Protein AF-R0GZT6-F1 (afdb_monomer_lite)

InterPro domains:
  IPR036150 Cytochrome b/b6, C-terminal domain superfamily [SSF81648] (18-74)

pLDDT: mean 85.26, std 15.98, range [42.69, 98.56]

Organism: NCBI:txid81985

Secondary structure (DSSP, 8-state):
----HHHHHHHHSSS-SSBPP-TT-HHHHHHHTTT--TTSSBS-IIIIIIIIIHHHHHHHHHHHHHHHHHHS----

Radius of gyration: 20.74 Å; chains: 1; bounding box: 50×37×42 Å

Foldseek 3Di:
DPPPPVVVVQVPDPARQWFDDDPVDPVCVVQVVVVHNPQVTTGPCPPVVVPPVVVVVVVVVVCVVVVCCVVPPPDD

Sequence (76 aa):
MSGSLGGWIHKNSPIPITKKPDLNDPVLRAKLAKGMGHNYYGEPAWPNDLLYIFPVVILGTIACNVGLAVLEPSMI

Structure (mmCIF, N/CA/C/O backbone):
data_AF-R0GZT6-F1
#
_entry.id   AF-R0GZT6-F1
#
loop_
_atom_site.group_PDB
_atom_site.id
_atom_site.type_symbol
_atom_site.label_atom_id
_atom_site.label_alt_id
_atom_site.label_comp_id
_atom_site.label_asym_id
_atom_site.label_entity_id
_atom_site.label_seq_id
_atom_site.pdbx_PDB_ins_code
_atom_site.Cartn_x
_atom_site.Cartn_y
_atom_site.Cartn_z
_atom_site.occupancy
_atom_site.B_iso_or_equiv
_atom_site.auth_seq_id
_atom_site.auth_comp_id
_atom_site.auth_asym_id
_atom_site.auth_atom_id
_atom_site.pdbx_PDB_model_num
ATOM 1 N N . MET A 1 1 ? -16.348 25.890 23.224 1.00 42.69 1 MET A N 1
ATOM 2 C CA . MET A 1 1 ? -16.960 25.391 21.973 1.00 42.69 1 MET A CA 1
ATOM 3 C C . MET A 1 1 ? -16.042 25.745 20.806 1.00 42.69 1 MET A C 1
ATOM 5 O O . MET A 1 1 ? -16.233 26.769 20.172 1.00 42.69 1 MET A O 1
ATOM 9 N N . SER A 1 2 ? -14.985 24.960 20.575 1.00 43.22 2 SER A N 1
ATOM 10 C CA . SER A 1 2 ? -14.092 25.166 19.426 1.00 43.22 2 SER A CA 1
ATOM 11 C C . SER A 1 2 ? -14.630 24.340 18.263 1.00 43.22 2 SER A C 1
ATOM 13 O O . SER A 1 2 ? -14.398 23.134 18.180 1.00 43.22 2 SER A O 1
ATOM 15 N N . GLY A 1 3 ? -15.453 24.969 17.425 1.00 50.59 3 GLY A N 1
ATOM 16 C CA . GLY A 1 3 ? -15.888 24.400 16.155 1.00 50.59 3 GLY A CA 1
ATOM 17 C C . GLY A 1 3 ? -14.706 24.378 15.195 1.00 50.59 3 GLY A C 1
ATOM 18 O O . GLY A 1 3 ? -14.571 25.265 14.361 1.00 50.59 3 GLY A O 1
ATOM 19 N N . SER A 1 4 ? -13.811 23.401 15.357 1.00 55.38 4 SER A N 1
ATOM 20 C CA . SER A 1 4 ? -12.693 23.204 14.440 1.00 55.38 4 SER A CA 1
ATOM 21 C C . SER A 1 4 ? -13.256 22.833 13.070 1.00 55.38 4 SER A C 1
ATOM 23 O O . SER A 1 4 ? -13.869 21.776 12.911 1.00 55.38 4 SER A O 1
ATOM 25 N N . LEU A 1 5 ? -13.040 23.712 12.091 1.00 57.41 5 LEU A N 1
ATOM 26 C CA . LEU A 1 5 ? -13.399 23.553 10.679 1.00 57.41 5 LEU A CA 1
ATOM 27 C C . LEU A 1 5 ? -13.018 22.160 10.126 1.00 57.41 5 LEU A C 1
ATOM 29 O O . LEU A 1 5 ? -13.749 21.587 9.322 1.00 57.41 5 LEU A O 1
ATOM 33 N N . GLY A 1 6 ? -11.938 21.553 10.641 1.00 57.66 6 GLY A N 1
ATOM 34 C CA . GLY A 1 6 ? -11.504 20.199 10.279 1.00 57.66 6 GLY A CA 1
ATOM 35 C C . GLY A 1 6 ? -12.492 19.091 10.663 1.00 57.66 6 GLY A C 1
ATOM 36 O O . GLY A 1 6 ? -12.663 18.126 9.922 1.00 57.66 6 GLY A O 1
ATOM 37 N N . GLY A 1 7 ? -13.219 19.235 11.775 1.00 58.62 7 GLY A N 1
ATOM 38 C CA . GLY A 1 7 ? -14.233 18.261 12.193 1.00 58.62 7 GLY A CA 1
ATOM 39 C C . GLY A 1 7 ? -15.461 18.216 11.277 1.00 58.62 7 GLY A C 1
ATOM 40 O O . GLY A 1 7 ? -16.140 17.193 11.232 1.00 58.62 7 GLY A O 1
ATOM 41 N N . TRP A 1 8 ? -15.736 19.301 10.549 1.00 53.81 8 TRP A N 1
ATOM 42 C CA . TRP A 1 8 ? -16.839 19.387 9.589 1.00 53.81 8 TRP A CA 1
ATOM 43 C C . TRP A 1 8 ? -16.465 18.728 8.254 1.00 53.81 8 TRP A C 1
ATOM 45 O O . TRP A 1 8 ? -17.248 17.961 7.703 1.00 53.81 8 TRP A O 1
ATOM 55 N N . ILE A 1 9 ? -15.222 18.927 7.798 1.00 55.56 9 ILE A N 1
ATOM 56 C CA . ILE A 1 9 ? -14.684 18.295 6.581 1.00 55.56 9 ILE A CA 1
ATOM 57 C C . ILE A 1 9 ? -14.645 16.765 6.734 1.00 55.56 9 ILE A C 1
ATOM 59 O O . ILE A 1 9 ? -15.127 16.050 5.862 1.00 55.56 9 ILE A O 1
ATOM 63 N N . HIS A 1 10 ? -14.182 16.242 7.878 1.00 57.06 10 HIS A N 1
ATOM 64 C CA . HIS A 1 10 ? -14.165 14.791 8.133 1.00 57.06 10 HIS A CA 1
ATOM 65 C C . HIS A 1 10 ? -15.553 14.132 8.164 1.00 57.06 10 HIS A C 1
ATOM 67 O O . HIS A 1 10 ? -15.646 12.926 7.943 1.00 57.06 10 HIS A O 1
ATOM 73 N N . LYS A 1 11 ? -16.617 14.886 8.468 1.00 58.44 11 LYS A N 1
ATOM 74 C CA . LYS A 1 11 ? -17.991 14.362 8.523 1.00 58.44 11 LYS A CA 1
ATOM 75 C C . LYS A 1 11 ? -18.704 14.391 7.172 1.00 58.44 11 LYS A C 1
ATOM 77 O O . LYS A 1 11 ? -19.624 13.606 6.980 1.00 58.44 11 LYS A O 1
ATOM 82 N N . ASN A 1 12 ? -18.279 15.268 6.262 1.00 56.62 12 ASN A N 1
ATOM 83 C CA . ASN A 1 12 ? -18.994 15.543 5.015 1.00 56.62 12 ASN A CA 1
ATOM 84 C C . ASN A 1 12 ? -18.289 14.998 3.761 1.00 56.62 12 ASN A C 1
ATOM 86 O O . ASN A 1 12 ? -18.827 15.123 2.663 1.00 56.62 12 ASN A O 1
ATOM 90 N N . SER A 1 13 ? -17.116 14.374 3.903 1.00 59.09 13 SER A N 1
ATOM 91 C CA . SER A 1 13 ? -16.490 13.626 2.811 1.00 59.09 13 SER A CA 1
ATOM 92 C C . SER A 1 13 ? -17.183 12.269 2.613 1.00 59.09 13 SER A C 1
ATOM 94 O O . SER A 1 13 ? -17.401 11.560 3.597 1.00 59.09 13 SER A O 1
ATOM 96 N N . PRO A 1 14 ? -17.471 11.848 1.365 1.00 66.44 14 PRO A N 1
ATOM 97 C CA . PRO A 1 14 ? -18.068 10.537 1.080 1.00 66.44 14 PRO A CA 1
ATOM 98 C C . PRO A 1 14 ? -17.169 9.370 1.520 1.00 66.44 14 PRO A C 1
ATOM 100 O O . PRO A 1 14 ? -17.655 8.271 1.768 1.00 66.44 14 PRO A O 1
ATOM 103 N N . ILE A 1 15 ? -15.862 9.621 1.654 1.00 65.50 15 ILE A N 1
ATOM 104 C CA . ILE A 1 15 ? -14.885 8.712 2.250 1.00 65.50 15 ILE A CA 1
ATOM 105 C C . ILE A 1 15 ? -14.107 9.510 3.307 1.00 65.50 15 ILE A C 1
ATOM 107 O O . ILE A 1 15 ? -13.507 10.537 2.972 1.00 65.50 15 ILE A O 1
ATOM 111 N N . PRO A 1 16 ? -14.106 9.094 4.584 1.00 67.00 16 PRO A N 1
ATOM 112 C CA . PRO A 1 16 ? -13.336 9.780 5.609 1.00 67.00 16 PRO A CA 1
ATOM 113 C C . PRO A 1 16 ? -11.833 9.590 5.360 1.00 67.00 16 PRO A C 1
ATOM 115 O O . PRO A 1 16 ? -11.336 8.470 5.379 1.00 67.00 16 PRO A O 1
ATOM 118 N N . ILE A 1 17 ? -11.109 10.702 5.180 1.00 77.19 17 ILE A N 1
ATOM 119 C CA . ILE A 1 17 ? -9.640 10.739 5.007 1.00 77.19 17 ILE A CA 1
ATOM 120 C C . ILE A 1 17 ? -8.921 10.116 6.215 1.00 77.19 17 ILE A C 1
ATOM 122 O O . ILE A 1 17 ? -7.883 9.483 6.090 1.00 77.19 17 ILE A O 1
ATOM 126 N N . THR A 1 18 ? -9.487 10.259 7.413 1.00 85.00 18 THR A N 1
ATOM 127 C CA . THR A 1 18 ? -8.964 9.615 8.619 1.00 85.00 18 THR A CA 1
ATOM 128 C C . THR A 1 18 ? -10.123 9.184 9.496 1.00 85.00 18 THR A C 1
ATOM 130 O O . THR A 1 18 ? -10.937 10.007 9.926 1.00 85.00 18 THR A O 1
ATOM 133 N N . LYS A 1 19 ? -10.189 7.887 9.787 1.00 86.56 19 LYS A N 1
ATOM 134 C CA . LYS A 1 19 ? -11.138 7.294 10.722 1.00 86.56 19 LYS A CA 1
ATOM 135 C C . LYS A 1 19 ? -10.527 7.262 12.122 1.00 86.56 19 LYS A C 1
ATOM 137 O O . LYS A 1 19 ? -9.424 6.760 12.309 1.00 86.56 19 LYS A O 1
ATOM 142 N N . LYS A 1 20 ? -11.250 7.772 13.120 1.00 88.25 20 LYS A N 1
ATOM 143 C CA . LYS A 1 20 ? -10.863 7.644 14.536 1.00 88.25 20 LYS A CA 1
ATOM 144 C C . LYS A 1 20 ? -11.222 6.246 15.066 1.00 88.25 20 LYS A C 1
ATOM 146 O O . LYS A 1 20 ? -12.198 5.669 14.586 1.00 88.25 20 LYS A O 1
ATOM 151 N N . PRO A 1 21 ? -10.474 5.701 16.043 1.00 89.69 21 PRO A N 1
ATOM 152 C CA . PRO A 1 21 ? -10.839 4.438 16.678 1.00 89.69 21 PRO A CA 1
ATOM 153 C C . PRO A 1 21 ? -12.182 4.567 17.403 1.00 89.69 21 PRO A C 1
ATOM 155 O O . PRO A 1 21 ? -12.402 5.529 18.141 1.00 89.69 21 PRO A O 1
ATOM 158 N N . ASP A 1 22 ? -13.067 3.589 17.209 1.00 90.44 22 ASP A N 1
ATOM 159 C CA . ASP A 1 22 ? -14.332 3.512 17.941 1.00 90.44 22 ASP A CA 1
ATOM 160 C C . ASP A 1 22 ? -14.135 2.749 19.254 1.00 90.44 22 ASP A C 1
ATOM 162 O O . ASP A 1 22 ? -14.165 1.521 19.307 1.00 90.44 22 ASP A O 1
ATOM 166 N N . LEU A 1 23 ? -13.907 3.493 20.332 1.00 91.50 23 LEU A N 1
ATOM 167 C CA . LEU A 1 23 ? -13.696 2.919 21.660 1.00 91.50 23 LEU A CA 1
ATOM 168 C C . LEU A 1 23 ? -14.996 2.446 22.326 1.00 91.50 23 LEU A C 1
ATOM 170 O O . LEU A 1 23 ? -14.940 1.892 23.422 1.00 91.50 23 LEU A O 1
ATOM 174 N N . ASN A 1 24 ? -16.157 2.632 21.698 1.00 92.88 24 ASN A N 1
ATOM 175 C CA . ASN A 1 24 ? -17.399 2.050 22.198 1.00 92.88 24 ASN A CA 1
ATOM 176 C C . ASN A 1 24 ? -17.600 0.616 21.693 1.00 92.88 24 ASN A C 1
ATOM 178 O O . ASN A 1 24 ? -18.363 -0.128 22.305 1.00 92.88 24 ASN A O 1
ATOM 182 N N . ASP A 1 25 ? -16.889 0.203 20.635 1.00 92.50 25 ASP A N 1
ATOM 183 C CA . ASP A 1 25 ? -16.958 -1.159 20.110 1.00 92.50 25 ASP A CA 1
ATOM 184 C C . ASP A 1 25 ? -16.203 -2.148 21.030 1.00 92.50 25 ASP A C 1
ATOM 186 O O . ASP A 1 25 ? -14.965 -2.099 21.130 1.00 92.50 25 ASP A O 1
ATOM 190 N N . PRO A 1 26 ? -16.910 -3.083 21.701 1.00 94.31 26 PRO A N 1
ATOM 191 C CA . PRO A 1 26 ? -16.272 -4.075 22.559 1.00 94.31 26 PRO A CA 1
ATOM 192 C C . PRO A 1 26 ? -15.356 -5.025 21.774 1.00 94.31 26 PRO A C 1
ATOM 194 O O . PRO A 1 26 ? -14.372 -5.516 22.335 1.00 94.31 26 PRO A O 1
ATOM 197 N N . VAL A 1 27 ? -15.623 -5.263 20.484 1.00 94.69 27 VAL A N 1
ATOM 198 C CA . VAL A 1 27 ? -14.804 -6.139 19.634 1.00 94.69 27 VAL A CA 1
ATOM 199 C C . VAL A 1 27 ? -13.464 -5.480 19.328 1.00 94.69 27 VAL A C 1
ATOM 201 O O . VAL A 1 27 ? -12.418 -6.119 19.487 1.00 94.69 27 VAL A O 1
ATOM 204 N N . LEU A 1 28 ? -13.469 -4.202 18.933 1.00 93.00 28 LEU A N 1
ATOM 205 C CA . LEU A 1 28 ? -12.236 -3.448 18.716 1.00 93.00 28 LEU A CA 1
ATOM 206 C C . LEU A 1 28 ? -11.411 -3.362 20.003 1.00 93.00 28 LEU A C 1
ATOM 208 O O . LEU A 1 28 ? -10.215 -3.649 19.979 1.00 93.00 28 LEU A O 1
ATOM 212 N N . ARG A 1 29 ? -12.036 -3.063 21.145 1.00 94.31 29 ARG A N 1
ATOM 213 C CA . ARG A 1 29 ? -11.336 -3.022 22.441 1.00 94.31 29 ARG A CA 1
ATOM 214 C C . ARG A 1 29 ? -10.709 -4.358 22.825 1.00 94.31 29 ARG A C 1
ATOM 216 O O . ARG A 1 29 ? -9.564 -4.378 23.273 1.00 94.31 29 ARG A O 1
ATOM 223 N N . ALA A 1 30 ? -11.419 -5.467 22.624 1.00 95.94 30 ALA A N 1
ATOM 224 C CA . ALA A 1 30 ? -10.882 -6.799 22.892 1.00 95.94 30 ALA A CA 1
ATOM 225 C C . ALA A 1 30 ? -9.694 -7.146 21.976 1.00 95.94 30 ALA A C 1
ATOM 227 O O . ALA A 1 30 ? -8.752 -7.806 22.419 1.00 95.94 30 ALA A O 1
ATOM 228 N N . LYS A 1 31 ? -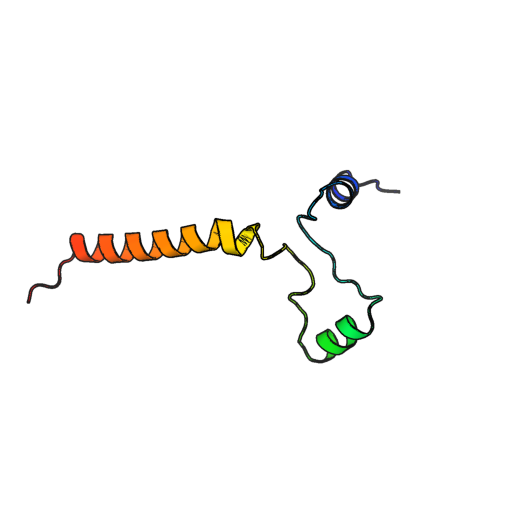9.708 -6.692 20.714 1.00 94.69 31 LYS A N 1
ATOM 229 C CA . LYS A 1 31 ? -8.571 -6.837 19.789 1.00 94.69 31 LYS A CA 1
ATOM 230 C C . LYS A 1 31 ? -7.382 -5.980 20.224 1.00 94.69 31 LYS A C 1
ATOM 232 O O . LYS A 1 31 ? -6.273 -6.506 20.296 1.00 94.69 31 LYS A O 1
ATOM 237 N N . LEU A 1 32 ? -7.622 -4.722 20.592 1.00 95.00 32 LEU A N 1
ATOM 238 C CA . LEU A 1 32 ? -6.579 -3.798 21.050 1.00 95.00 32 LEU A CA 1
ATOM 239 C C . LEU A 1 32 ? -5.910 -4.281 22.340 1.00 95.00 32 LEU A C 1
ATOM 241 O O . LEU A 1 32 ? -4.689 -4.227 22.443 1.00 95.00 32 LEU A O 1
ATOM 245 N N . ALA A 1 33 ? -6.674 -4.847 23.279 1.00 94.94 33 ALA A N 1
ATOM 246 C CA . ALA A 1 33 ? -6.128 -5.452 24.498 1.00 94.94 33 ALA A CA 1
ATOM 247 C C . ALA A 1 33 ? -5.158 -6.620 24.218 1.00 94.94 33 ALA A C 1
ATOM 249 O O . ALA A 1 33 ? -4.321 -6.940 25.055 1.00 94.94 33 ALA A O 1
ATOM 250 N N . LYS A 1 34 ? -5.252 -7.242 23.035 1.00 96.62 34 LYS A N 1
ATOM 251 C CA . LYS A 1 34 ? -4.346 -8.296 22.548 1.00 96.62 34 LYS A CA 1
ATOM 252 C C . LYS A 1 34 ? -3.265 -7.767 21.591 1.00 96.62 34 LYS A C 1
ATOM 254 O O . LYS A 1 34 ? -2.612 -8.564 20.926 1.00 96.62 34 LYS A O 1
ATOM 259 N N . GLY A 1 35 ? -3.113 -6.448 21.452 1.00 94.31 35 GLY A N 1
ATOM 260 C CA . GLY A 1 35 ? -2.177 -5.822 20.509 1.00 94.31 35 GLY A CA 1
ATOM 261 C C . GLY A 1 35 ? -2.617 -5.854 19.035 1.00 94.31 35 GLY A C 1
ATOM 262 O O . GLY A 1 35 ? -1.853 -5.461 18.158 1.00 94.31 35 GLY A O 1
ATOM 263 N N . MET A 1 36 ? -3.845 -6.284 18.729 1.00 95.50 36 MET A N 1
ATOM 264 C CA . MET A 1 36 ? -4.385 -6.392 17.365 1.00 95.50 36 MET A CA 1
ATOM 265 C C . MET A 1 36 ? -5.392 -5.274 17.052 1.00 95.50 36 MET A C 1
ATOM 267 O O . MET A 1 36 ? -5.878 -4.591 17.943 1.00 95.50 36 MET A O 1
ATOM 271 N N . GLY A 1 37 ? -5.780 -5.117 15.782 1.00 92.81 37 GLY A N 1
ATOM 272 C CA . GLY A 1 37 ? -6.878 -4.218 15.394 1.00 92.81 37 GLY A CA 1
ATOM 273 C C . GLY A 1 37 ? -6.482 -2.754 15.160 1.00 92.81 37 GLY A C 1
ATOM 274 O O . GLY A 1 37 ? -7.349 -1.907 14.960 1.00 92.81 37 GLY A O 1
ATOM 275 N N . HIS A 1 38 ? -5.182 -2.460 15.116 1.00 94.06 38 HIS A N 1
ATOM 276 C CA . HIS A 1 38 ? -4.645 -1.130 14.801 1.00 94.06 38 HIS A CA 1
ATOM 277 C C . HIS A 1 38 ? -4.929 -0.681 13.351 1.00 94.06 38 HIS A C 1
ATOM 279 O O . HIS A 1 38 ? -4.760 0.484 13.022 1.00 94.06 38 HIS A O 1
ATOM 285 N N . ASN A 1 39 ? -5.417 -1.587 12.498 1.00 92.62 39 ASN A N 1
ATOM 286 C CA . ASN A 1 39 ? -5.828 -1.336 11.115 1.00 92.62 39 ASN A CA 1
ATOM 287 C C . ASN A 1 39 ? -7.294 -0.873 10.960 1.00 92.62 39 ASN A C 1
ATOM 289 O O . ASN A 1 39 ? -7.736 -0.610 9.846 1.00 92.62 39 ASN A O 1
ATOM 293 N N . TYR A 1 40 ? -8.083 -0.813 12.041 1.00 89.69 40 TYR A N 1
ATOM 294 C CA . TYR A 1 40 ? -9.509 -0.434 11.982 1.00 89.69 40 TYR A CA 1
ATOM 295 C C . TYR A 1 40 ? -9.757 1.083 12.021 1.00 89.69 40 TYR A C 1
ATOM 297 O O . TYR A 1 40 ? -10.909 1.529 11.918 1.00 89.69 40 TYR A O 1
ATOM 305 N N . TYR A 1 41 ? -8.694 1.865 12.185 1.00 90.50 41 TYR A N 1
ATOM 306 C CA . TYR A 1 41 ? -8.677 3.322 12.229 1.00 90.50 41 TYR A CA 1
ATOM 307 C C . TYR A 1 41 ? -7.462 3.840 11.444 1.00 90.50 41 TYR A C 1
ATOM 309 O O . TYR A 1 41 ? -6.567 3.070 11.111 1.00 90.50 41 TYR A O 1
ATOM 317 N N . GLY A 1 42 ? -7.431 5.138 11.149 1.00 90.31 42 GLY A N 1
ATOM 318 C CA . GLY A 1 42 ? -6.448 5.746 10.250 1.00 90.31 42 GLY A CA 1
ATOM 319 C C . GLY A 1 42 ? -7.022 6.017 8.861 1.00 90.31 42 GLY A C 1
ATOM 320 O O . GLY A 1 42 ? -8.232 6.206 8.711 1.00 90.31 42 GLY A O 1
ATOM 321 N N . GLU A 1 43 ? -6.152 6.093 7.860 1.00 91.06 43 GLU A N 1
ATOM 322 C CA . GLU A 1 43 ? -6.543 6.304 6.466 1.00 91.06 43 GLU A CA 1
ATOM 323 C C . GLU A 1 43 ? -7.101 5.006 5.850 1.00 91.06 43 GLU A C 1
ATOM 325 O O . GLU A 1 43 ? -6.604 3.917 6.154 1.00 91.06 43 GLU A O 1
ATOM 330 N N . PRO A 1 44 ? -8.148 5.067 5.009 1.00 90.06 44 PRO A N 1
ATOM 331 C CA . PRO A 1 44 ? -8.608 3.895 4.277 1.00 90.06 44 PRO A CA 1
ATOM 332 C C . PRO A 1 44 ? -7.517 3.370 3.333 1.00 90.06 44 PRO A C 1
ATOM 334 O O . PRO A 1 44 ? -7.081 4.066 2.422 1.00 90.06 44 PRO A O 1
ATOM 337 N N . ALA A 1 45 ? -7.135 2.102 3.506 1.00 90.31 45 ALA A N 1
ATOM 338 C CA . ALA A 1 45 ? -6.126 1.457 2.662 1.00 90.31 45 ALA A CA 1
ATOM 339 C C . ALA A 1 45 ? -6.508 1.468 1.170 1.00 90.31 45 ALA A C 1
ATOM 341 O O . ALA A 1 45 ? -5.656 1.637 0.305 1.00 90.31 45 ALA A O 1
ATOM 342 N N . TRP A 1 46 ? -7.801 1.324 0.863 1.00 92.06 46 TRP A N 1
ATOM 343 C CA . TRP A 1 46 ? -8.329 1.448 -0.493 1.00 92.06 46 TRP A CA 1
ATOM 344 C C . TRP A 1 46 ? -9.170 2.725 -0.644 1.00 92.06 46 TRP A C 1
ATOM 346 O O . TRP A 1 46 ? -10.049 2.955 0.191 1.00 92.06 46 TRP A O 1
ATOM 356 N N . PRO A 1 47 ? -8.997 3.512 -1.723 1.00 93.94 47 PRO A N 1
ATOM 357 C CA . PRO A 1 47 ? -8.003 3.351 -2.793 1.00 93.94 47 PRO A CA 1
ATOM 358 C C . PRO A 1 47 ? -6.640 3.979 -2.458 1.00 93.94 47 PRO A C 1
ATOM 360 O O . PRO A 1 47 ? -5.687 3.772 -3.200 1.00 93.94 47 PRO A O 1
ATOM 363 N N . ASN A 1 48 ? -6.549 4.754 -1.375 1.00 92.50 48 ASN A N 1
ATOM 364 C CA . ASN A 1 48 ? -5.461 5.705 -1.173 1.00 92.50 48 ASN A CA 1
ATOM 365 C C . ASN A 1 48 ? -4.073 5.060 -1.207 1.00 92.50 48 ASN A C 1
ATOM 36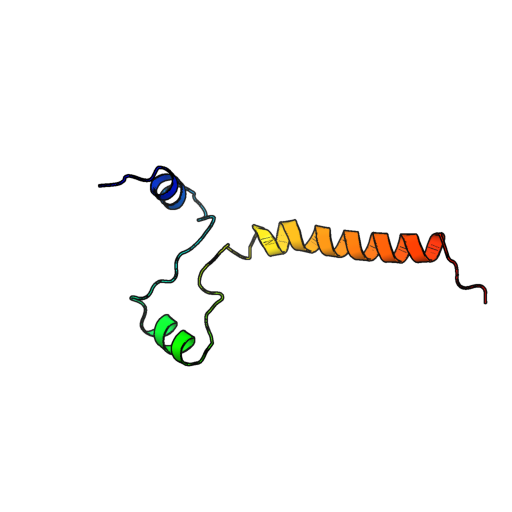7 O O . ASN A 1 48 ? -3.253 5.420 -2.045 1.00 92.50 48 ASN A O 1
ATOM 371 N N . ASP A 1 49 ? -3.833 4.073 -0.353 1.00 92.62 49 ASP A N 1
ATOM 372 C CA . ASP A 1 49 ? -2.521 3.440 -0.253 1.00 92.62 49 ASP A CA 1
ATOM 373 C C . ASP A 1 49 ? -2.353 2.347 -1.323 1.00 92.62 49 ASP A C 1
ATOM 375 O O . ASP A 1 49 ? -1.424 2.370 -2.129 1.00 92.62 49 ASP A O 1
ATOM 379 N N . LEU A 1 50 ? -3.328 1.440 -1.421 1.00 94.44 50 LEU A N 1
ATOM 380 C CA . LEU A 1 50 ? -3.254 0.261 -2.289 1.00 94.44 50 LEU A CA 1
ATOM 381 C C . LEU A 1 50 ? -3.312 0.565 -3.790 1.00 94.44 50 LEU A C 1
ATOM 383 O O . LEU A 1 50 ? -2.707 -0.163 -4.574 1.00 94.44 50 LEU A O 1
ATOM 387 N N . LEU A 1 51 ? -4.079 1.571 -4.215 1.00 94.62 51 LEU A N 1
ATOM 388 C CA . LEU A 1 51 ? -4.224 1.883 -5.638 1.00 94.62 51 LEU A CA 1
ATOM 389 C C . LEU A 1 51 ? -3.316 3.031 -6.064 1.00 94.62 51 LEU A C 1
ATOM 391 O O . LEU A 1 51 ? -2.798 2.991 -7.176 1.00 94.62 51 LEU A O 1
ATOM 395 N N . TYR A 1 52 ? -3.118 4.046 -5.220 1.00 93.88 52 TYR A N 1
ATOM 396 C CA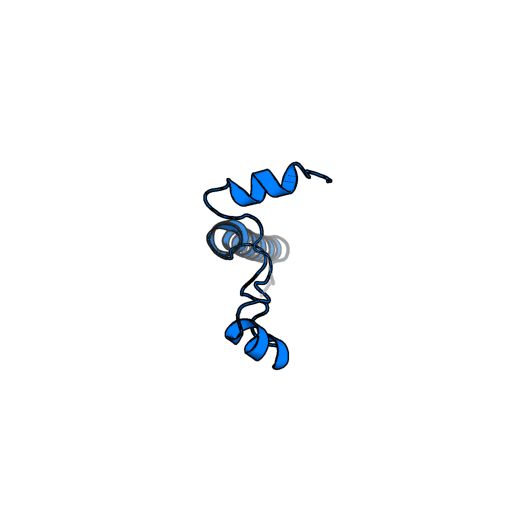 . TYR A 1 52 ? -2.331 5.213 -5.621 1.00 93.88 52 TYR A CA 1
ATOM 397 C C . TYR A 1 52 ? -0.872 5.145 -5.175 1.00 93.88 52 TYR A C 1
ATOM 399 O O . TYR A 1 52 ? 0.004 5.458 -5.978 1.00 93.88 52 TYR A O 1
ATOM 407 N N . ILE A 1 53 ? -0.577 4.713 -3.947 1.00 97.50 53 ILE A N 1
ATOM 408 C CA . ILE A 1 53 ? 0.805 4.710 -3.437 1.00 97.50 53 ILE A CA 1
ATOM 409 C C . ILE A 1 53 ? 1.561 3.440 -3.831 1.00 97.50 53 ILE A C 1
ATOM 411 O O . ILE A 1 53 ? 2.711 3.521 -4.268 1.00 97.50 53 ILE A O 1
ATOM 415 N N . PHE A 1 54 ? 0.928 2.269 -3.753 1.00 97.94 54 PHE A N 1
ATOM 416 C CA . PHE A 1 54 ? 1.584 0.992 -4.053 1.00 97.94 54 PHE A CA 1
ATOM 417 C C . PHE A 1 54 ? 2.204 0.949 -5.461 1.00 97.94 54 PHE A C 1
ATOM 419 O O . PHE A 1 54 ? 3.387 0.614 -5.561 1.00 97.94 54 PHE A O 1
ATOM 426 N N . PRO A 1 55 ? 1.505 1.332 -6.553 1.00 98.00 55 PRO A N 1
ATOM 427 C CA . PRO A 1 55 ? 2.117 1.335 -7.881 1.00 98.00 55 PRO A CA 1
ATOM 428 C C . PRO A 1 55 ? 3.292 2.307 -8.005 1.00 98.00 55 PRO A C 1
ATOM 430 O O . PRO A 1 55 ? 4.259 1.996 -8.695 1.00 98.00 55 PRO A O 1
ATOM 433 N N . VAL A 1 56 ? 3.247 3.454 -7.318 1.00 98.25 56 VAL A N 1
ATOM 434 C CA . VAL A 1 56 ? 4.344 4.436 -7.323 1.00 98.25 56 VAL A CA 1
ATOM 435 C C . VAL A 1 56 ? 5.599 3.839 -6.697 1.00 98.25 56 VAL A C 1
ATOM 437 O O . VAL A 1 56 ? 6.680 3.947 -7.276 1.00 98.25 56 VAL A O 1
ATOM 440 N N . VAL A 1 57 ? 5.462 3.162 -5.556 1.00 98.31 57 VAL A N 1
ATOM 441 C CA . VAL A 1 57 ? 6.595 2.503 -4.893 1.00 98.31 57 VAL A CA 1
ATOM 442 C C . VAL A 1 57 ? 7.149 1.376 -5.766 1.00 98.31 57 VAL A C 1
ATOM 444 O O . VAL A 1 57 ? 8.357 1.318 -5.979 1.00 98.31 57 VAL A O 1
ATOM 447 N N . ILE A 1 58 ? 6.281 0.534 -6.337 1.00 98.31 58 ILE A N 1
ATOM 448 C CA . ILE A 1 58 ? 6.684 -0.580 -7.212 1.00 98.31 58 ILE A CA 1
ATOM 449 C C . ILE A 1 58 ? 7.458 -0.069 -8.432 1.00 98.31 58 ILE A C 1
ATOM 451 O O . ILE A 1 58 ? 8.561 -0.543 -8.711 1.00 98.31 58 ILE A O 1
ATOM 455 N N . LEU A 1 59 ? 6.905 0.914 -9.148 1.00 98.56 59 LEU A N 1
ATOM 456 C CA . LEU A 1 59 ? 7.552 1.490 -10.325 1.00 98.56 59 LEU A CA 1
ATOM 457 C C . LEU A 1 59 ? 8.853 2.203 -9.956 1.00 98.56 59 LEU A C 1
ATOM 459 O O . LEU A 1 59 ? 9.832 2.068 -10.684 1.00 98.56 59 LEU A O 1
ATOM 463 N N . GLY A 1 60 ? 8.895 2.898 -8.816 1.00 98.38 60 GLY A N 1
ATOM 464 C CA . GLY A 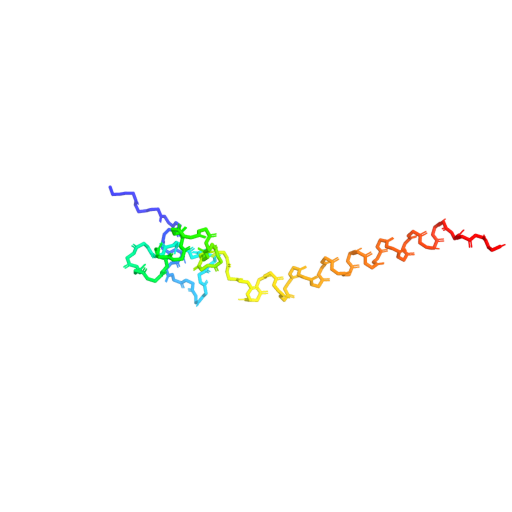1 60 ? 10.110 3.524 -8.301 1.00 98.38 60 GLY A CA 1
ATOM 465 C C . GLY A 1 60 ? 11.215 2.505 -8.025 1.00 98.38 60 GLY A C 1
ATOM 466 O O . GLY A 1 60 ? 12.341 2.679 -8.484 1.00 98.38 60 GLY A O 1
ATOM 467 N N . THR A 1 61 ? 10.901 1.399 -7.344 1.00 98.44 61 THR A N 1
ATOM 468 C CA . THR A 1 61 ? 11.874 0.328 -7.081 1.00 98.44 61 THR A CA 1
ATOM 469 C C . THR A 1 61 ? 12.376 -0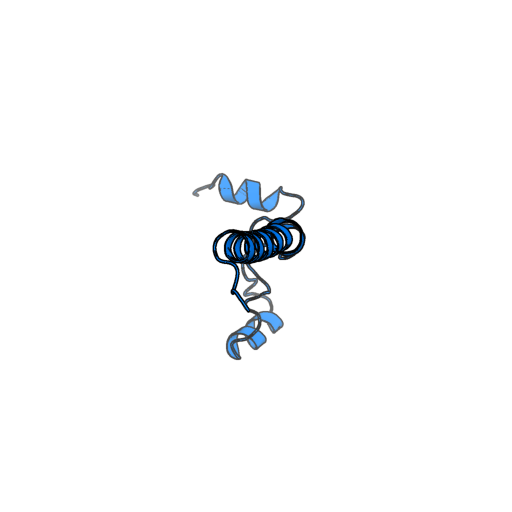.317 -8.373 1.00 98.44 61 THR A C 1
ATOM 471 O O . THR A 1 61 ? 13.582 -0.510 -8.530 1.00 98.44 61 THR A O 1
ATOM 474 N N . ILE A 1 62 ? 11.482 -0.614 -9.322 1.00 98.50 62 ILE A N 1
ATOM 475 C CA . ILE A 1 62 ? 11.869 -1.178 -10.623 1.00 98.50 62 ILE A CA 1
ATOM 476 C C . ILE A 1 62 ? 12.754 -0.192 -11.391 1.00 98.50 62 ILE A C 1
ATOM 478 O O . ILE A 1 62 ? 13.797 -0.592 -11.901 1.00 98.50 62 ILE A O 1
ATOM 482 N N . ALA A 1 63 ? 12.383 1.087 -11.439 1.00 98.19 63 ALA A N 1
ATOM 483 C CA . ALA A 1 63 ? 13.160 2.118 -12.117 1.00 98.19 63 ALA A CA 1
ATOM 484 C C . ALA A 1 63 ? 14.562 2.268 -11.512 1.00 98.19 63 ALA A C 1
ATOM 486 O O . ALA A 1 63 ? 15.530 2.358 -12.263 1.00 98.19 63 ALA A O 1
ATOM 487 N N . CYS A 1 64 ? 14.693 2.226 -10.182 1.00 97.94 64 CYS A N 1
ATOM 488 C CA . CYS A 1 64 ? 15.994 2.247 -9.515 1.00 97.94 64 CYS A CA 1
ATOM 489 C C . CYS A 1 64 ? 16.843 1.024 -9.883 1.00 97.94 64 CYS A C 1
ATOM 491 O O . CYS A 1 64 ? 18.001 1.182 -10.261 1.00 97.94 64 CYS A O 1
ATOM 493 N N . ASN A 1 65 ? 16.274 -0.183 -9.828 1.00 97.25 65 ASN A N 1
ATOM 494 C CA . ASN A 1 65 ? 17.002 -1.410 -10.162 1.00 97.25 65 ASN A CA 1
ATOM 495 C C . ASN A 1 65 ? 17.434 -1.440 -11.634 1.00 97.25 65 ASN A C 1
ATOM 497 O O . ASN A 1 65 ? 18.574 -1.785 -11.931 1.00 97.25 65 ASN A O 1
ATOM 501 N N . VAL A 1 66 ? 16.546 -1.053 -12.554 1.00 97.12 66 VAL A N 1
ATOM 502 C CA . VAL A 1 66 ? 16.861 -0.955 -13.988 1.00 97.12 66 VAL A CA 1
ATOM 503 C C . VAL A 1 66 ? 17.896 0.141 -14.238 1.00 97.12 66 VAL A C 1
ATOM 505 O O . VAL A 1 66 ? 18.839 -0.079 -14.989 1.00 97.12 66 VAL A O 1
ATOM 508 N N . GLY A 1 67 ? 17.762 1.296 -13.583 1.00 96.88 67 GLY A N 1
ATOM 509 C CA . GLY A 1 67 ? 18.731 2.387 -13.668 1.00 96.88 67 GLY A CA 1
ATOM 510 C C . GLY A 1 67 ? 20.128 1.946 -13.236 1.00 96.88 67 GLY A C 1
ATOM 511 O O . GLY A 1 67 ? 21.087 2.171 -13.967 1.00 96.88 67 GLY A O 1
ATOM 512 N N . LEU A 1 68 ? 20.237 1.247 -12.103 1.00 95.94 68 LEU A N 1
ATOM 513 C CA . LEU A 1 68 ? 21.500 0.667 -11.640 1.00 95.94 68 LEU A CA 1
ATOM 514 C C . LEU A 1 68 ? 22.033 -0.396 -12.607 1.00 95.94 68 LEU A C 1
ATOM 516 O O . LEU A 1 68 ? 23.206 -0.348 -12.954 1.00 95.94 68 LEU A O 1
ATOM 520 N N . ALA A 1 69 ? 21.183 -1.298 -13.105 1.00 94.88 69 ALA A N 1
ATOM 521 C CA . ALA A 1 69 ? 21.592 -2.332 -14.058 1.00 94.88 69 ALA A CA 1
ATOM 522 C C . ALA A 1 69 ? 22.136 -1.762 -15.382 1.00 94.88 69 ALA A C 1
ATOM 524 O O . ALA A 1 69 ? 22.981 -2.388 -16.020 1.00 94.88 69 ALA A O 1
ATOM 525 N N . VAL A 1 70 ? 21.650 -0.589 -15.804 1.00 94.88 70 VAL A N 1
ATOM 526 C CA . VAL A 1 70 ? 22.124 0.110 -17.009 1.00 94.88 70 VAL A CA 1
ATOM 527 C C . VAL A 1 70 ? 23.400 0.910 -16.737 1.00 94.88 70 VAL A C 1
ATOM 529 O O . VAL A 1 70 ? 24.292 0.925 -17.583 1.00 94.88 70 VAL A O 1
ATOM 532 N N . LEU A 1 71 ? 23.487 1.594 -15.592 1.00 96.00 71 LEU A N 1
ATOM 533 C CA . LEU A 1 71 ? 24.627 2.456 -15.255 1.00 96.00 71 LEU A CA 1
ATOM 534 C C . LEU A 1 71 ? 25.860 1.669 -14.801 1.00 96.00 71 LEU A C 1
ATOM 536 O O . LEU A 1 71 ? 26.981 2.081 -15.090 1.00 96.00 71 LEU A O 1
ATOM 540 N N . GLU A 1 72 ? 25.660 0.548 -14.115 1.00 93.50 72 GLU A N 1
ATOM 541 C CA . GLU A 1 72 ? 26.722 -0.328 -13.625 1.00 93.50 72 GLU A CA 1
ATOM 542 C C . GLU A 1 72 ? 26.422 -1.777 -14.044 1.00 93.50 72 GLU A C 1
ATOM 544 O O . GLU A 1 72 ? 25.963 -2.594 -13.2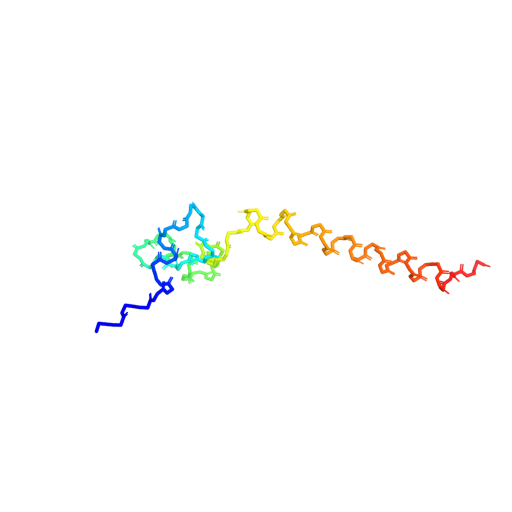38 1.00 93.50 72 GLU A O 1
ATOM 549 N N . PRO A 1 73 ? 26.626 -2.118 -15.330 1.00 89.19 73 PRO A N 1
ATOM 550 C CA . PRO A 1 73 ? 26.422 -3.480 -15.787 1.00 89.19 73 PRO A CA 1
ATOM 551 C C . PRO A 1 73 ? 27.462 -4.392 -15.132 1.00 89.19 73 PRO A C 1
ATOM 553 O O . PRO A 1 73 ? 28.664 -4.119 -15.174 1.00 89.19 73 PRO A O 1
ATOM 556 N N . SER A 1 74 ? 27.012 -5.514 -14.571 1.00 86.00 74 SER A N 1
ATOM 557 C CA . SER A 1 74 ? 27.938 -6.582 -14.201 1.00 86.00 74 SER A CA 1
ATOM 558 C C . SER A 1 74 ? 28.543 -7.143 -15.487 1.00 86.00 74 SER A C 1
ATOM 560 O O . SER A 1 74 ? 27.866 -7.790 -16.286 1.00 86.00 74 SER A O 1
ATOM 562 N N . MET A 1 75 ? 29.815 -6.826 -15.730 1.00 76.44 75 MET A N 1
ATOM 563 C CA . MET A 1 75 ? 30.594 -7.504 -16.759 1.00 76.44 75 MET A CA 1
ATOM 564 C C . MET A 1 75 ? 30.697 -8.978 -16.370 1.00 76.44 75 MET A C 1
ATOM 566 O O . MET A 1 75 ? 31.088 -9.288 -15.244 1.00 76.44 75 MET A O 1
ATOM 570 N N . ILE A 1 76 ? 30.307 -9.859 -17.291 1.00 65.31 76 ILE A N 1
ATOM 571 C CA . ILE A 1 76 ? 30.524 -11.300 -17.154 1.00 65.31 76 ILE A CA 1
ATOM 572 C C . ILE A 1 76 ? 31.988 -11.658 -17.394 1.00 65.31 76 ILE A C 1
ATOM 574 O O . ILE A 1 76 ? 32.628 -10.976 -18.232 1.00 65.31 76 ILE A O 1
#